Protein AF-A0A6L5Q7A4-F1 (afdb_monomer_lite)

pLDDT: mean 78.46, std 13.54, range [39.31, 94.19]

Sequence (133 aa):
MKLTKEERKEITYQIGDIIDQKCRRCYYNRSSNESFSVNECKSCPTGDELRQLGRYFDTQPKKNGGPRKRIPVGLTPEIVRGLNQQGIPDKEISIMYDRSFTYVGKLKKKWESEGKWKGPTNMREIKRGGANA

Structure (mmCIF, N/CA/C/O backbone):
data_AF-A0A6L5Q7A4-F1
#
_entry.id   AF-A0A6L5Q7A4-F1
#
loop_
_atom_site.group_PDB
_atom_site.id
_atom_site.type_symbol
_atom_site.label_atom_id
_atom_site.label_alt_id
_atom_site.label_comp_id
_atom_site.label_asym_id
_atom_site.label_entity_id
_atom_site.label_seq_id
_atom_site.pdbx_PDB_ins_code
_atom_site.Cartn_x
_atom_site.Cartn_y
_atom_site.Cartn_z
_atom_site.occupancy
_atom_site.B_iso_or_equiv
_atom_site.auth_seq_id
_atom_site.auth_comp_id
_atom_site.auth_asym_id
_atom_site.auth_atom_id
_atom_site.pdbx_PDB_model_num
ATOM 1 N N . MET A 1 1 ? -3.925 -12.712 17.738 1.00 62.44 1 MET A N 1
ATOM 2 C CA . MET A 1 1 ? -5.230 -13.256 18.171 1.00 62.44 1 MET A CA 1
ATOM 3 C C . MET A 1 1 ? -6.277 -12.846 17.143 1.00 62.44 1 MET A C 1
ATOM 5 O O . MET A 1 1 ? -6.215 -11.713 16.681 1.00 62.44 1 MET A O 1
ATOM 9 N N . LYS A 1 2 ? -7.154 -13.753 16.696 1.00 73.25 2 LYS A N 1
ATOM 10 C CA . LYS A 1 2 ? -8.269 -13.390 15.803 1.00 73.25 2 LYS A CA 1
ATOM 11 C C . LYS A 1 2 ? -9.475 -13.069 16.679 1.00 73.25 2 LYS A C 1
ATOM 13 O O . LYS A 1 2 ? -9.907 -13.951 17.406 1.00 73.25 2 LYS A O 1
ATOM 18 N N . LEU A 1 3 ? -9.984 -11.845 16.590 1.00 79.69 3 LEU A N 1
ATOM 19 C CA . LEU A 1 3 ? -11.227 -11.461 17.262 1.00 79.69 3 LEU A CA 1
ATOM 20 C C . LEU A 1 3 ? -12.409 -12.210 16.651 1.00 79.69 3 LEU A C 1
ATOM 22 O O . LEU A 1 3 ? -12.494 -12.339 15.421 1.00 79.69 3 LEU A O 1
ATOM 26 N N . THR A 1 4 ? -13.318 -12.640 17.512 1.00 87.25 4 THR A N 1
ATOM 27 C CA . THR A 1 4 ? -14.657 -13.123 17.170 1.00 87.25 4 THR A CA 1
ATOM 28 C C . THR A 1 4 ? -15.507 -11.999 16.563 1.00 87.25 4 THR A C 1
ATOM 30 O O . THR A 1 4 ? -15.112 -10.827 16.530 1.00 87.25 4 THR A O 1
ATOM 33 N N . LYS A 1 5 ? -16.674 -12.339 16.003 1.00 86.19 5 LYS A N 1
ATOM 34 C CA . LYS A 1 5 ? -17.569 -11.328 15.410 1.00 86.19 5 LYS A CA 1
ATOM 35 C C . LYS A 1 5 ? -18.159 -10.422 16.489 1.00 86.19 5 LYS A C 1
ATOM 37 O O . LYS A 1 5 ? -18.341 -9.231 16.256 1.00 86.19 5 LYS A O 1
ATOM 42 N N . GLU A 1 6 ? -18.422 -11.001 17.647 1.00 89.69 6 GLU A N 1
ATOM 43 C CA . GLU A 1 6 ? -18.994 -10.386 18.832 1.00 89.69 6 GLU A CA 1
ATOM 44 C C . GLU A 1 6 ? -18.008 -9.375 19.425 1.00 89.69 6 GLU A C 1
ATOM 46 O O . GLU A 1 6 ? -18.351 -8.202 19.543 1.00 89.69 6 GLU A O 1
ATOM 51 N N . GLU A 1 7 ? -16.748 -9.772 19.640 1.00 87.81 7 GLU A N 1
ATOM 52 C CA . GLU A 1 7 ? -15.692 -8.861 20.112 1.00 87.81 7 GLU A CA 1
ATOM 53 C C . GLU A 1 7 ? -15.441 -7.715 19.119 1.00 87.81 7 GLU A C 1
ATOM 55 O O . GLU A 1 7 ? -15.272 -6.563 19.509 1.00 87.81 7 GLU A O 1
ATOM 60 N N . ARG A 1 8 ? -15.463 -7.987 17.804 1.00 87.50 8 ARG A N 1
ATOM 61 C CA . ARG A 1 8 ? -15.348 -6.923 16.787 1.00 87.50 8 ARG A CA 1
ATOM 62 C C . ARG A 1 8 ? -16.492 -5.920 16.871 1.00 87.50 8 ARG A C 1
ATOM 64 O O . ARG A 1 8 ? -16.263 -4.725 16.676 1.00 87.50 8 ARG A O 1
ATOM 71 N N . LYS A 1 9 ? -17.714 -6.405 17.098 1.00 91.19 9 LYS A N 1
ATOM 72 C CA . LYS A 1 9 ? -18.911 -5.573 17.242 1.00 91.19 9 LYS A CA 1
ATOM 73 C C . LYS A 1 9 ? -18.799 -4.706 18.496 1.00 91.19 9 LYS A C 1
ATOM 75 O O . LYS A 1 9 ? -19.025 -3.506 18.408 1.00 91.19 9 LYS A O 1
ATOM 80 N N . GLU A 1 10 ? -18.376 -5.286 19.613 1.00 93.00 10 GLU A N 1
ATOM 81 C CA . GLU A 1 10 ? -18.175 -4.571 20.875 1.00 93.00 10 GLU A CA 1
ATOM 82 C C . GLU A 1 10 ? -17.113 -3.472 20.759 1.00 93.00 10 GLU A C 1
ATOM 84 O O . GLU A 1 10 ? -17.401 -2.316 21.057 1.00 93.00 10 GLU A O 1
ATOM 89 N N . ILE A 1 11 ? -15.932 -3.784 20.214 1.00 90.75 11 ILE A N 1
ATOM 90 C CA . ILE A 1 11 ? -14.868 -2.789 19.998 1.00 90.75 11 ILE A CA 1
ATOM 91 C C . ILE A 1 11 ? -15.351 -1.664 19.069 1.00 90.75 11 ILE A C 1
ATOM 93 O O . ILE A 1 11 ? -15.017 -0.500 19.272 1.00 90.75 11 ILE A O 1
ATOM 97 N N . THR A 1 12 ? -16.162 -1.985 18.056 1.00 90.81 12 THR A N 1
ATOM 98 C CA . THR A 1 12 ? -16.722 -0.976 17.143 1.00 90.81 12 THR A CA 1
ATOM 99 C C . THR A 1 12 ? -17.656 -0.011 17.877 1.00 90.81 12 THR A C 1
ATOM 101 O O . THR A 1 12 ? -17.559 1.197 17.663 1.00 90.81 12 THR A O 1
ATOM 104 N N . TYR A 1 13 ? -18.528 -0.513 18.757 1.00 94.19 13 TYR A N 1
ATOM 105 C CA . TYR A 1 13 ? -19.377 0.350 19.584 1.00 94.19 13 TYR A CA 1
ATOM 106 C C . TYR A 1 13 ? -18.562 1.173 20.578 1.00 94.19 13 TYR A C 1
ATOM 108 O O . TYR A 1 13 ? -18.783 2.375 20.665 1.00 94.19 13 TYR A O 1
ATOM 116 N N . GLN A 1 14 ? -17.564 0.576 21.236 1.00 92.06 14 GLN A N 1
ATOM 117 C CA . GLN A 1 14 ? -16.666 1.298 22.145 1.00 92.06 14 GLN A CA 1
ATOM 118 C C . GLN A 1 14 ? -15.953 2.460 21.439 1.00 92.06 14 GLN A C 1
ATOM 120 O O . GLN A 1 14 ? -15.891 3.567 21.971 1.00 92.06 14 GLN A O 1
ATOM 125 N N . ILE A 1 15 ? -15.460 2.243 20.215 1.00 90.88 15 ILE A N 1
ATOM 126 C CA . ILE A 1 15 ? -14.880 3.311 19.388 1.00 90.88 15 ILE A CA 1
ATOM 127 C C . ILE A 1 15 ? -15.918 4.406 19.104 1.00 90.88 15 ILE A C 1
ATOM 129 O O . ILE A 1 15 ? -15.601 5.589 19.235 1.00 90.88 15 ILE A O 1
ATOM 133 N N . GLY A 1 16 ? -17.145 4.028 18.731 1.00 88.25 16 GLY A N 1
ATOM 134 C CA . GLY A 1 16 ? -18.241 4.964 18.471 1.00 88.25 16 GLY A CA 1
ATOM 135 C C . GLY A 1 16 ? -18.577 5.835 19.683 1.00 88.25 16 GLY A C 1
ATOM 136 O O . GLY A 1 16 ? -18.613 7.059 19.561 1.00 88.25 16 GLY A O 1
ATOM 137 N N . ASP A 1 17 ? -18.722 5.223 20.858 1.00 90.69 17 ASP A N 1
ATOM 138 C CA . ASP A 1 17 ? -19.021 5.918 22.112 1.00 90.69 17 ASP A CA 1
ATOM 139 C C . ASP A 1 17 ? -17.898 6.881 22.507 1.00 90.69 17 ASP A C 1
ATOM 141 O O . ASP A 1 17 ? -18.159 8.032 22.863 1.00 90.69 17 ASP A O 1
ATOM 145 N N . ILE A 1 18 ? -16.634 6.457 22.386 1.00 88.75 18 ILE A N 1
ATOM 146 C CA . ILE A 1 18 ? -15.475 7.326 22.632 1.00 88.75 18 ILE A CA 1
ATOM 147 C C . ILE A 1 18 ? -15.505 8.534 21.691 1.00 88.75 18 ILE A C 1
ATOM 149 O O . ILE A 1 18 ? -15.287 9.667 22.131 1.00 88.75 18 ILE A O 1
ATOM 153 N N . ILE A 1 19 ? -15.796 8.320 20.406 1.00 86.06 19 ILE A N 1
ATOM 154 C CA . ILE A 1 19 ? -15.859 9.403 19.425 1.00 86.06 19 ILE A CA 1
ATOM 155 C C . ILE A 1 19 ? -16.987 10.379 19.767 1.00 86.06 19 ILE A C 1
ATOM 157 O O . ILE A 1 19 ? -16.738 11.585 19.825 1.00 86.06 19 ILE A O 1
ATOM 161 N N . ASP A 1 20 ? -18.198 9.895 20.034 1.00 84.88 20 ASP A N 1
ATOM 162 C CA . ASP A 1 20 ? -19.352 10.759 20.300 1.00 84.88 20 ASP A CA 1
ATOM 163 C C . ASP A 1 20 ? -19.239 11.496 21.642 1.00 84.88 20 ASP A C 1
ATOM 165 O O . ASP A 1 20 ? -19.542 12.691 21.723 1.00 84.88 20 ASP A O 1
ATOM 169 N N . GLN A 1 21 ? -18.761 10.824 22.691 1.00 83.62 21 GLN A N 1
ATOM 170 C CA . GLN A 1 21 ? -18.675 11.402 24.033 1.00 83.62 21 GLN A CA 1
ATOM 171 C C . GLN A 1 21 ? -17.439 12.287 24.211 1.00 83.62 21 GLN A C 1
ATOM 173 O O . GLN A 1 21 ? -17.538 13.372 24.788 1.00 83.62 21 GLN A O 1
ATOM 178 N N . LYS A 1 22 ? -16.271 11.841 23.726 1.00 84.44 22 LYS A N 1
ATOM 179 C CA . LYS A 1 22 ? -14.984 12.503 23.992 1.00 84.44 22 LYS A CA 1
ATOM 180 C C . LYS A 1 22 ? -14.476 13.327 22.806 1.00 84.44 22 LYS A C 1
ATOM 182 O O . LYS A 1 22 ? -13.872 14.374 23.028 1.00 84.44 22 LYS A O 1
ATOM 187 N N . CYS A 1 23 ? -14.690 12.903 21.556 1.00 81.62 23 CYS A N 1
ATOM 188 C CA . CYS A 1 23 ? -14.075 13.557 20.389 1.00 81.62 23 CYS A CA 1
ATOM 189 C C . CYS A 1 23 ? -14.978 14.576 19.683 1.00 81.62 23 CYS A C 1
ATOM 191 O O . CYS A 1 23 ? -14.486 15.624 19.272 1.00 81.62 23 CYS A O 1
ATOM 193 N N . ARG A 1 24 ? -16.286 14.325 19.576 1.00 73.81 24 ARG A N 1
ATOM 194 C CA . ARG A 1 24 ? -17.243 15.193 18.864 1.00 73.81 24 ARG A CA 1
ATOM 195 C C . ARG A 1 24 ? -17.369 16.588 19.478 1.00 73.81 24 ARG A C 1
ATOM 197 O O . ARG A 1 24 ? -17.683 17.551 18.786 1.00 73.81 24 ARG A O 1
ATOM 204 N N . ARG A 1 25 ? -17.101 16.702 20.780 1.00 70.06 25 ARG A N 1
ATOM 205 C CA . ARG A 1 25 ? -17.064 17.970 21.530 1.00 70.06 25 ARG A CA 1
ATOM 206 C C . ARG A 1 25 ? -15.641 18.454 21.827 1.00 70.06 25 ARG A C 1
ATOM 208 O O . ARG A 1 25 ? -15.473 19.449 22.525 1.00 70.06 25 ARG A O 1
ATOM 215 N N . CYS A 1 26 ? -14.616 17.767 21.321 1.00 76.00 26 CYS A N 1
ATOM 216 C CA . CYS A 1 26 ? -13.224 18.104 21.594 1.00 76.00 26 CYS A CA 1
ATOM 217 C C . CYS A 1 26 ? -12.811 19.376 20.845 1.00 76.00 26 CYS A C 1
ATOM 219 O O . CYS A 1 26 ? -12.860 19.428 19.616 1.00 76.00 26 CYS A O 1
ATOM 221 N N . TYR A 1 27 ? -12.331 20.376 21.589 1.00 65.38 27 TYR A N 1
ATOM 222 C CA . TYR A 1 27 ? -11.829 21.641 21.043 1.00 65.38 27 TYR A CA 1
ATOM 223 C C . TYR A 1 27 ? -10.713 21.445 20.001 1.00 65.38 27 TYR A C 1
ATOM 225 O O . TYR A 1 27 ? -10.687 22.131 18.987 1.00 65.38 27 TYR A O 1
ATOM 233 N N . TYR A 1 28 ? -9.836 20.455 20.197 1.00 64.62 28 TYR A N 1
ATOM 234 C CA . TYR A 1 28 ? -8.710 20.171 19.295 1.00 64.62 28 TYR A CA 1
ATOM 235 C C . TYR A 1 28 ? -9.104 19.540 17.957 1.00 64.62 28 TYR A C 1
ATOM 237 O O . TYR A 1 28 ? -8.270 19.442 17.060 1.00 64.62 28 TYR A O 1
ATOM 245 N N . ASN A 1 29 ? -10.341 19.066 17.832 1.00 65.38 29 ASN A N 1
ATOM 246 C CA . ASN A 1 29 ? -10.794 18.285 16.684 1.00 65.38 29 ASN A CA 1
ATOM 247 C C . ASN A 1 29 ? -11.907 18.973 15.891 1.00 65.38 29 ASN A C 1
ATOM 249 O O . ASN A 1 29 ? -12.376 18.469 14.874 1.00 65.38 29 ASN A O 1
ATOM 253 N N . ARG A 1 30 ? -12.352 20.131 16.376 1.00 63.81 30 ARG A N 1
ATOM 254 C CA . ARG A 1 30 ? -13.459 20.877 15.806 1.00 63.81 30 ARG A CA 1
ATOM 255 C C . ARG A 1 30 ? -12.903 21.969 14.901 1.00 63.81 30 ARG A C 1
ATOM 257 O O . ARG A 1 30 ? -12.361 22.954 15.383 1.00 63.81 30 ARG A O 1
ATOM 264 N N . SER A 1 31 ? -13.043 21.801 13.588 1.00 62.78 31 SER A N 1
ATOM 265 C CA . SER A 1 31 ? -12.697 22.857 12.626 1.00 62.78 31 SER A CA 1
ATOM 266 C C . SER A 1 31 ? -13.762 23.960 12.561 1.00 62.78 31 SER A C 1
ATOM 268 O O . SER A 1 31 ? -13.443 25.102 12.252 1.00 62.78 31 SER A O 1
ATOM 270 N N . SER A 1 32 ? -15.025 23.636 12.859 1.00 61.31 32 SER A N 1
ATOM 271 C CA . SER A 1 32 ? -16.138 24.587 12.988 1.00 61.31 32 SER A CA 1
ATOM 272 C C . SER A 1 32 ? -17.289 23.975 13.795 1.00 61.31 32 SER A C 1
ATOM 274 O O . SER A 1 32 ? -17.323 22.761 14.017 1.00 61.31 32 SER A O 1
ATOM 276 N N . ASN A 1 33 ? -18.259 24.792 14.231 1.00 61.75 33 ASN A N 1
ATOM 277 C CA . ASN A 1 33 ? -19.388 24.291 15.021 1.00 61.75 33 ASN A CA 1
ATOM 278 C C . ASN A 1 33 ? -20.284 23.285 14.282 1.00 61.75 33 ASN A C 1
ATOM 280 O O . ASN A 1 33 ? -20.905 22.443 14.931 1.00 61.75 33 ASN A O 1
ATOM 284 N N . GLU A 1 34 ? -20.294 23.377 12.958 1.00 66.19 34 GLU A N 1
ATOM 285 C CA . GLU A 1 34 ? -21.149 22.641 12.025 1.00 66.19 34 GLU A CA 1
ATOM 286 C C . GLU A 1 34 ? -20.420 21.454 11.376 1.00 66.19 34 GLU A C 1
ATOM 288 O O . GLU A 1 34 ? -21.044 20.608 10.740 1.00 66.19 34 GLU A O 1
ATOM 293 N N . SER A 1 35 ? -19.093 21.375 11.534 1.00 58.94 35 SER A N 1
ATOM 294 C CA . SER A 1 35 ? -18.299 20.276 10.997 1.00 58.94 35 SER A CA 1
ATOM 295 C C . SER A 1 35 ? -18.401 19.048 11.898 1.00 58.94 35 SER A C 1
ATOM 297 O O . SER A 1 35 ? -17.963 19.054 13.048 1.00 58.94 35 SER A O 1
ATOM 299 N N . PHE A 1 36 ? -18.958 17.971 11.345 1.00 58.78 36 PHE A N 1
ATOM 300 C CA . PHE A 1 36 ? -19.035 16.656 11.986 1.00 58.78 36 PHE A CA 1
ATOM 301 C C . PHE A 1 36 ? -17.810 15.775 11.688 1.00 58.78 36 PHE A C 1
ATOM 303 O O . PHE A 1 36 ? -17.776 14.618 12.105 1.00 58.78 36 PHE A O 1
ATOM 310 N N . SER A 1 37 ? -16.809 16.281 10.954 1.00 62.38 37 SER A N 1
ATOM 311 C CA . SER A 1 37 ? -15.609 15.507 10.633 1.00 62.38 37 SER A CA 1
ATOM 312 C C . SER A 1 37 ? -14.691 15.422 11.852 1.00 62.38 37 SER A C 1
ATOM 314 O O . SER A 1 37 ? -14.034 16.399 12.209 1.00 62.38 37 SER A O 1
ATOM 316 N N . VAL A 1 38 ? -14.633 14.249 12.476 1.00 69.12 38 VAL A N 1
ATOM 317 C CA . VAL A 1 38 ? -13.743 13.965 13.605 1.00 69.12 38 VAL A CA 1
ATOM 318 C C . VAL A 1 38 ? -12.485 13.282 13.068 1.00 69.12 38 VAL A C 1
ATOM 320 O O . VAL A 1 38 ? -12.559 12.167 12.556 1.00 69.12 38 VAL A O 1
ATOM 323 N N . ASN A 1 39 ? -11.329 13.937 13.181 1.00 71.06 39 ASN A N 1
ATOM 324 C CA . ASN A 1 39 ? -10.035 13.355 12.820 1.00 71.06 39 ASN A CA 1
ATOM 325 C C . ASN A 1 39 ? -9.335 12.788 14.058 1.00 71.06 39 ASN A C 1
ATOM 327 O O . ASN A 1 39 ? -9.457 13.306 15.157 1.00 71.06 39 ASN A O 1
ATOM 331 N N . GLU A 1 40 ? -8.547 11.731 13.930 1.00 72.19 40 GLU A N 1
ATOM 332 C CA . GLU A 1 40 ? -7.814 11.222 15.090 1.00 72.19 40 GLU A CA 1
ATOM 333 C C . GLU A 1 40 ? -6.683 12.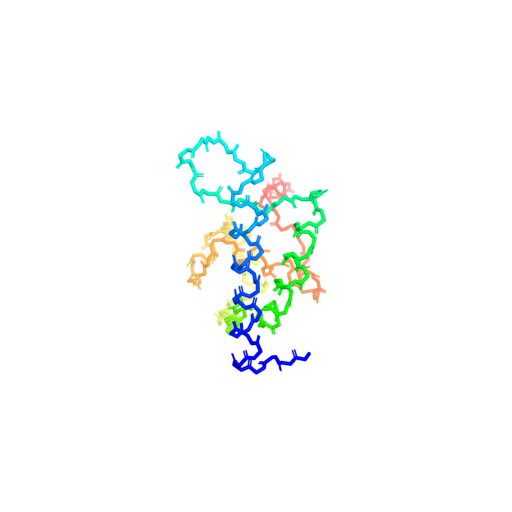189 15.504 1.00 72.19 40 GLU A C 1
ATOM 335 O O . GLU A 1 40 ? -5.792 12.513 14.713 1.00 72.19 40 GLU A O 1
ATOM 340 N N . CYS A 1 41 ? -6.693 12.663 16.755 1.00 77.94 41 CYS A N 1
ATOM 341 C CA . CYS A 1 41 ? -5.635 13.529 17.274 1.00 77.94 41 CYS A CA 1
ATOM 342 C C . CYS A 1 41 ? -4.355 12.724 17.555 1.00 77.94 41 CYS A C 1
ATOM 344 O O . CYS A 1 41 ? -4.373 11.718 18.265 1.00 77.94 41 CYS A O 1
ATOM 346 N N . LYS A 1 42 ? -3.206 13.204 17.068 1.00 75.62 42 LYS A N 1
ATOM 347 C CA . LYS A 1 42 ? -1.920 12.503 17.239 1.00 75.62 42 LYS A CA 1
ATOM 348 C C . LYS A 1 42 ? -1.375 12.544 18.668 1.00 75.62 42 LYS A C 1
ATOM 350 O O . LYS A 1 42 ? -0.778 11.566 19.092 1.00 75.62 42 LYS A O 1
ATOM 355 N N . SER A 1 4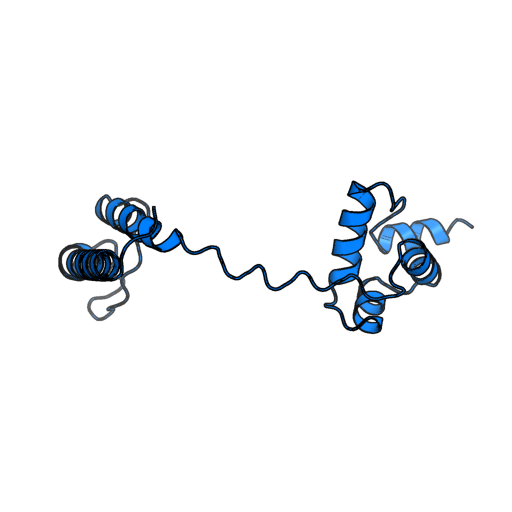3 ? -1.618 13.620 19.410 1.00 79.06 43 SER A N 1
ATOM 356 C CA . SER A 1 43 ? -0.964 13.867 20.707 1.00 79.06 43 SER A CA 1
ATOM 357 C C . SER A 1 43 ? -1.911 13.827 21.909 1.00 79.06 43 SER A C 1
ATOM 359 O O . SER A 1 43 ? -1.546 14.300 22.980 1.00 79.06 43 SER A O 1
ATOM 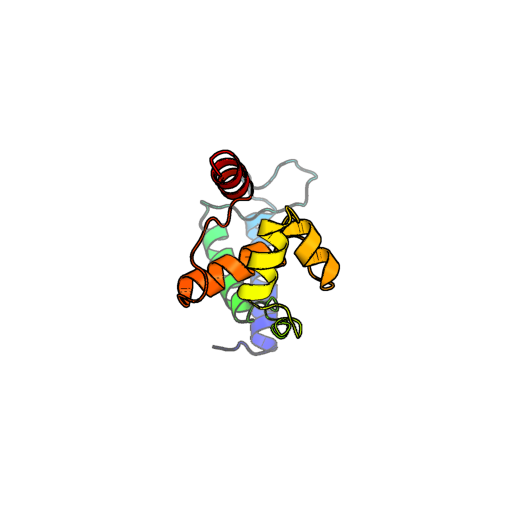361 N N . CYS A 1 44 ? -3.147 13.347 21.736 1.00 82.88 44 CYS A N 1
ATOM 362 C CA . CYS A 1 44 ? -4.143 13.333 22.808 1.00 82.88 44 CYS A CA 1
ATOM 363 C C . CYS A 1 44 ? -4.347 11.903 23.349 1.00 82.88 44 CYS A C 1
ATOM 365 O O . CYS A 1 44 ? -4.412 10.976 22.536 1.00 82.88 44 CYS A O 1
ATOM 367 N N . PRO A 1 45 ? -4.520 11.717 24.677 1.00 84.50 45 PRO A N 1
ATOM 368 C CA . PRO A 1 45 ? -4.713 10.395 25.283 1.00 84.50 45 PRO A CA 1
ATOM 369 C C . PRO A 1 45 ? -5.898 9.609 24.703 1.00 84.50 45 PRO A C 1
ATOM 371 O O . PRO A 1 45 ? -5.804 8.404 24.494 1.00 84.50 45 PRO A O 1
ATOM 374 N N . THR A 1 46 ? -7.000 10.287 24.365 1.00 87.19 46 THR A N 1
ATOM 375 C CA . THR A 1 46 ? -8.151 9.663 23.689 1.00 87.19 46 THR A CA 1
ATOM 376 C C . THR A 1 46 ? -7.789 9.165 22.286 1.00 87.19 46 THR A C 1
ATOM 378 O O . THR A 1 46 ? -8.272 8.129 21.845 1.00 87.19 46 THR A O 1
ATOM 381 N N . GLY A 1 47 ? -6.920 9.887 21.574 1.00 86.12 47 GLY A N 1
ATOM 382 C CA . GLY A 1 47 ? -6.391 9.450 20.283 1.00 86.12 47 GLY A CA 1
ATOM 383 C C . GLY A 1 47 ? -5.513 8.205 20.417 1.00 86.12 47 GLY A C 1
ATOM 384 O O . GLY A 1 47 ? -5.615 7.303 19.592 1.00 86.12 47 GLY A O 1
ATOM 385 N N . ASP A 1 48 ? -4.699 8.114 21.474 1.00 86.75 48 ASP A N 1
ATOM 386 C CA . ASP A 1 48 ? -3.924 6.904 21.779 1.00 86.75 48 ASP A CA 1
ATOM 387 C C . ASP A 1 48 ? -4.823 5.691 22.043 1.00 86.75 48 ASP A C 1
ATOM 389 O O . ASP A 1 48 ? -4.573 4.616 21.496 1.00 86.75 48 ASP A O 1
ATOM 393 N N . GLU A 1 49 ? -5.892 5.874 22.820 1.00 88.94 49 GLU A N 1
ATOM 394 C CA . GLU A 1 49 ? -6.900 4.845 23.100 1.00 88.94 49 GLU A CA 1
ATOM 395 C C . GLU A 1 49 ? -7.560 4.344 21.800 1.00 88.94 49 GLU A C 1
ATOM 397 O O . GLU A 1 49 ? -7.584 3.141 21.529 1.00 88.94 49 GLU A O 1
ATOM 402 N N . LEU A 1 50 ? -7.986 5.263 20.925 1.00 89.19 50 LEU A N 1
ATOM 403 C CA . LEU A 1 50 ? -8.561 4.929 19.617 1.00 89.19 50 LEU A CA 1
ATOM 404 C C . LEU A 1 50 ? -7.580 4.163 18.716 1.00 89.19 50 LEU A C 1
ATOM 406 O O . LEU A 1 50 ? -7.978 3.197 18.063 1.00 89.19 50 LEU A O 1
ATOM 410 N N . ARG A 1 51 ? -6.289 4.526 18.709 1.00 87.62 51 ARG A N 1
ATOM 411 C CA . ARG A 1 51 ? -5.256 3.783 17.960 1.00 87.62 51 ARG A CA 1
ATOM 412 C C . ARG A 1 51 ? -5.080 2.367 18.475 1.00 87.62 51 ARG A C 1
ATOM 414 O O . ARG A 1 51 ? -4.923 1.445 17.675 1.00 87.62 51 ARG A O 1
ATOM 421 N N . GLN A 1 52 ? -5.064 2.185 19.794 1.00 87.75 52 GLN A N 1
ATOM 422 C CA . GLN A 1 52 ? -4.944 0.857 20.394 1.00 87.75 52 GLN A CA 1
ATOM 423 C C . GLN A 1 52 ? -6.147 -0.015 20.026 1.00 87.75 52 GLN A C 1
ATOM 425 O O . GLN A 1 52 ? -5.953 -1.150 19.589 1.00 87.75 52 GLN A O 1
ATOM 430 N N . LEU A 1 53 ? -7.362 0.540 20.096 1.00 88.44 53 LEU A N 1
ATOM 431 C CA . LEU A 1 53 ? -8.582 -0.147 19.671 1.00 88.44 53 LEU A CA 1
ATOM 432 C C . LEU A 1 53 ? -8.577 -0.459 18.163 1.00 88.44 53 LEU A C 1
ATOM 434 O O . LEU A 1 53 ? -8.961 -1.550 17.751 1.00 88.44 53 LEU A O 1
ATOM 438 N N . GLY A 1 54 ? -8.061 0.449 17.333 1.00 84.88 54 GLY A N 1
ATOM 439 C CA . GLY A 1 54 ? -7.912 0.255 15.888 1.00 84.88 54 GLY A CA 1
ATOM 440 C C . GLY A 1 54 ? -6.998 -0.919 15.511 1.00 84.88 54 GLY A C 1
ATOM 441 O O . GLY A 1 54 ? -7.312 -1.685 14.597 1.00 84.88 54 GLY A O 1
ATOM 442 N N . ARG A 1 55 ? -5.905 -1.133 16.258 1.00 85.44 55 ARG A N 1
ATOM 443 C CA . ARG A 1 55 ? -4.928 -2.213 15.995 1.00 85.44 55 ARG A CA 1
ATOM 444 C C . ARG A 1 55 ? -5.524 -3.616 16.086 1.00 85.44 55 ARG A C 1
ATOM 446 O O . ARG A 1 55 ? -5.028 -4.539 15.441 1.00 85.44 55 ARG A O 1
ATOM 453 N N . TYR A 1 56 ? -6.604 -3.790 16.840 1.00 82.94 56 TYR A N 1
ATOM 454 C CA . TYR A 1 56 ? -7.352 -5.045 16.883 1.00 82.94 56 TYR A CA 1
ATOM 455 C C . TYR A 1 56 ? -7.929 -5.419 15.498 1.00 82.94 56 TYR A C 1
ATOM 457 O O . TYR A 1 56 ? -7.974 -6.602 15.130 1.00 82.94 56 TYR A O 1
ATOM 465 N N . PHE A 1 57 ? -8.257 -4.427 14.663 1.00 80.12 57 PHE A N 1
ATOM 466 C CA . PHE A 1 57 ? -8.737 -4.626 13.290 1.00 80.12 57 PHE A CA 1
ATOM 467 C C . PHE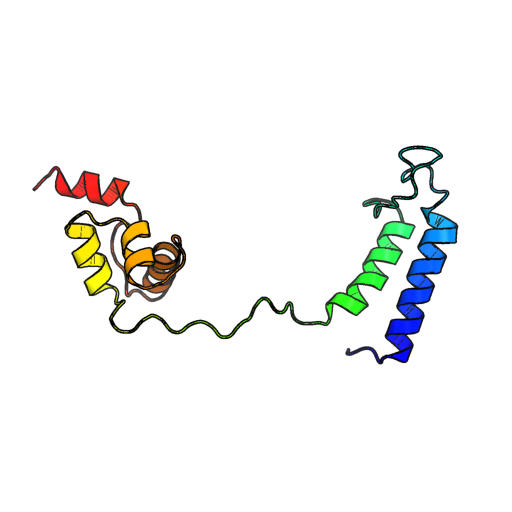 A 1 57 ? -7.618 -4.794 12.249 1.00 80.12 57 PHE A C 1
ATOM 469 O O . PHE A 1 57 ? -7.853 -5.429 11.215 1.00 80.12 57 PHE A O 1
ATOM 476 N N . ASP A 1 58 ? -6.394 -4.338 12.540 1.00 73.12 58 ASP A N 1
ATOM 477 C CA . ASP A 1 58 ? -5.208 -4.488 11.671 1.00 73.12 58 ASP A CA 1
ATOM 478 C C . ASP A 1 58 ? -4.736 -5.947 11.515 1.00 73.12 58 ASP A C 1
ATOM 480 O O . ASP A 1 58 ? -3.844 -6.254 10.723 1.00 73.12 58 ASP A O 1
ATOM 484 N N . THR A 1 59 ? -5.362 -6.881 12.235 1.00 64.44 59 THR A N 1
ATOM 485 C CA . THR A 1 59 ? -5.085 -8.323 12.163 1.00 64.44 59 THR A CA 1
ATOM 486 C C . THR A 1 59 ? -5.445 -8.961 10.819 1.00 64.44 59 THR A C 1
ATOM 488 O O . THR A 1 59 ? -5.094 -10.121 10.578 1.00 64.44 59 THR A O 1
ATOM 491 N N . GLN A 1 60 ? -6.129 -8.243 9.922 1.00 60.53 60 GLN A N 1
ATOM 492 C CA . GLN A 1 60 ? -6.323 -8.723 8.559 1.00 60.53 60 GLN A CA 1
ATOM 493 C C . GLN A 1 60 ? -5.059 -8.472 7.727 1.00 60.53 60 GLN A C 1
ATOM 495 O O . GLN A 1 60 ? -4.662 -7.317 7.560 1.00 60.53 60 GLN A O 1
ATOM 500 N N . PRO A 1 61 ? -4.431 -9.515 7.148 1.00 57.81 61 PRO A N 1
ATOM 501 C CA . PRO A 1 61 ? -3.336 -9.305 6.215 1.00 57.81 61 PRO A CA 1
ATOM 502 C C . PRO A 1 61 ? -3.832 -8.399 5.089 1.00 57.81 61 PRO A C 1
ATOM 504 O O . PRO A 1 61 ? -4.839 -8.697 4.440 1.00 57.81 61 PRO A O 1
ATOM 507 N N . LYS A 1 62 ? -3.143 -7.271 4.874 1.00 57.28 62 LYS A N 1
ATOM 508 C CA . LYS A 1 62 ? -3.449 -6.349 3.776 1.00 57.28 62 LYS A CA 1
ATOM 509 C C . LYS A 1 62 ? -3.534 -7.181 2.497 1.00 57.28 62 LYS A C 1
ATOM 511 O O . LYS A 1 62 ? -2.541 -7.792 2.100 1.00 57.28 62 LYS A O 1
ATOM 516 N N . LYS A 1 63 ? -4.698 -7.197 1.837 1.00 53.03 63 LYS A N 1
ATOM 517 C CA . LYS A 1 63 ? -4.961 -7.924 0.575 1.00 53.03 63 LYS A CA 1
ATOM 518 C C . LYS A 1 63 ? -4.153 -7.382 -0.621 1.00 53.03 63 LYS A C 1
ATOM 520 O O . LYS A 1 63 ? -4.545 -7.539 -1.769 1.00 53.03 63 LYS A O 1
ATOM 525 N N . ASN A 1 64 ? -2.999 -6.766 -0.377 1.00 52.91 64 ASN A N 1
ATOM 526 C CA . ASN A 1 64 ? -2.081 -6.285 -1.404 1.00 52.91 64 ASN A CA 1
ATOM 527 C C . ASN A 1 64 ? -1.310 -7.442 -2.067 1.00 52.91 64 ASN A C 1
ATOM 529 O O . ASN A 1 64 ? -0.607 -7.235 -3.052 1.00 52.91 64 ASN A O 1
ATOM 533 N N . GLY A 1 65 ? -1.437 -8.662 -1.538 1.00 46.53 65 GLY A N 1
ATOM 534 C CA . GLY A 1 65 ? -0.863 -9.883 -2.089 1.00 46.53 65 GLY A CA 1
ATOM 535 C C . GLY A 1 65 ? -1.819 -10.610 -3.027 1.00 46.53 65 GLY A C 1
ATOM 536 O O . GLY A 1 65 ? -2.123 -11.775 -2.791 1.00 46.53 65 GLY A O 1
ATOM 537 N N . GLY A 1 66 ? -2.290 -9.958 -4.094 1.00 55.31 66 GLY A N 1
ATOM 538 C CA . GLY A 1 66 ? -2.765 -10.729 -5.247 1.00 55.31 66 GLY A CA 1
ATOM 539 C C . GLY A 1 66 ? -1.667 -11.716 -5.683 1.00 55.31 66 GLY A C 1
ATOM 540 O O . GLY A 1 66 ? -0.483 -11.437 -5.447 1.00 55.31 66 GLY A O 1
ATOM 541 N N . PRO A 1 67 ? -2.006 -12.873 -6.282 1.00 56.28 67 PRO A N 1
ATOM 542 C CA . PRO A 1 67 ? -1.003 -13.838 -6.717 1.00 56.28 67 PRO A CA 1
ATOM 543 C C . PRO A 1 67 ? 0.062 -13.116 -7.543 1.00 56.28 67 PRO A C 1
ATOM 545 O O . PRO A 1 67 ? -0.262 -12.374 -8.475 1.00 56.28 67 PRO A O 1
ATOM 548 N N . ARG A 1 68 ? 1.339 -13.275 -7.160 1.00 58.31 68 ARG A N 1
ATOM 549 C CA . ARG A 1 68 ? 2.460 -12.665 -7.885 1.00 58.31 68 ARG A CA 1
ATOM 550 C C . ARG A 1 68 ? 2.332 -13.092 -9.343 1.00 58.31 68 ARG A C 1
ATOM 552 O O . ARG A 1 68 ? 2.520 -14.270 -9.645 1.00 58.31 68 ARG A O 1
ATOM 559 N N . LYS A 1 69 ? 1.984 -12.156 -10.235 1.00 64.81 69 LYS A N 1
ATOM 560 C CA . LYS A 1 69 ? 1.941 -12.435 -11.673 1.00 64.81 69 LYS A CA 1
ATOM 561 C C . LYS A 1 69 ? 3.303 -13.018 -12.047 1.00 64.81 69 LYS A C 1
ATOM 563 O O . LYS A 1 69 ? 4.326 -12.378 -11.783 1.00 64.81 69 LYS A O 1
ATOM 568 N N . ARG A 1 70 ? 3.317 -14.240 -12.595 1.00 73.81 70 ARG A N 1
ATOM 569 C CA . ARG A 1 70 ? 4.554 -14.878 -13.063 1.00 73.81 70 ARG A CA 1
ATOM 570 C C . ARG A 1 70 ? 5.264 -13.923 -14.027 1.00 73.81 70 ARG A C 1
ATOM 572 O O . ARG A 1 70 ? 4.609 -13.132 -14.715 1.00 73.81 70 ARG A O 1
ATOM 579 N N . ILE A 1 71 ? 6.594 -13.960 -14.037 1.00 76.75 71 ILE A N 1
ATOM 580 C CA . ILE A 1 71 ? 7.362 -13.235 -15.054 1.00 76.75 71 ILE A CA 1
ATOM 581 C C . ILE A 1 71 ? 6.851 -13.729 -16.418 1.00 76.75 71 ILE A C 1
ATOM 583 O O . ILE A 1 71 ? 6.717 -14.946 -16.574 1.00 76.75 71 ILE A O 1
ATOM 587 N N . PRO A 1 72 ? 6.468 -12.827 -17.342 1.00 81.94 72 PRO A N 1
ATOM 588 C CA . PRO A 1 72 ? 6.052 -13.219 -18.683 1.00 81.94 72 PRO A CA 1
ATOM 589 C C . PRO A 1 72 ? 7.064 -14.176 -19.316 1.00 81.94 72 PRO A C 1
ATOM 591 O O . PRO A 1 72 ? 8.274 -14.001 -19.153 1.00 81.94 72 PRO A O 1
ATOM 594 N N . VAL A 1 73 ? 6.568 -15.190 -20.023 1.00 79.44 73 VAL A N 1
ATOM 595 C CA . VAL A 1 73 ? 7.429 -16.104 -20.781 1.00 79.44 73 VAL A CA 1
ATOM 596 C C . VAL A 1 73 ? 8.234 -15.274 -21.784 1.00 79.44 73 VAL A C 1
A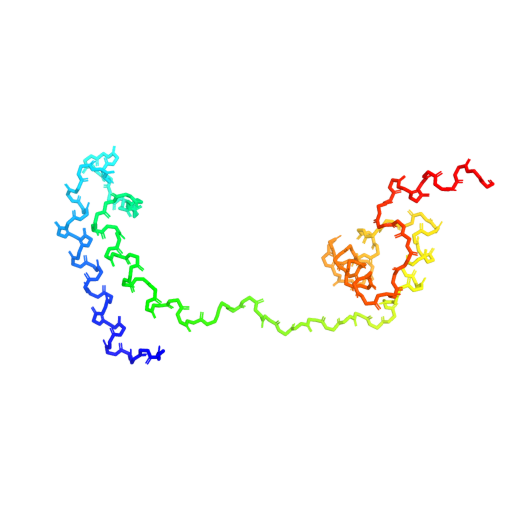TOM 598 O O . VAL A 1 73 ? 7.685 -14.396 -22.441 1.00 79.44 73 VAL A O 1
ATOM 601 N N . GLY A 1 74 ? 9.547 -15.500 -21.847 1.00 81.94 74 GLY A N 1
ATOM 602 C CA . GLY A 1 74 ? 10.434 -14.743 -22.731 1.00 81.94 74 GLY A CA 1
ATOM 603 C C . GLY A 1 74 ? 10.850 -13.359 -22.222 1.00 81.94 74 GLY A C 1
ATOM 604 O O . GLY A 1 74 ? 11.456 -12.616 -22.981 1.00 81.94 74 GLY A O 1
ATOM 605 N N . LEU A 1 75 ? 10.569 -12.978 -20.969 1.00 89.06 75 LEU A N 1
ATOM 606 C CA . LEU A 1 75 ? 11.150 -11.774 -20.358 1.00 89.06 75 LEU A CA 1
ATOM 607 C C . LEU A 1 75 ? 12.331 -12.151 -19.453 1.00 89.06 75 LEU A C 1
ATOM 609 O O . LEU A 1 75 ? 12.188 -12.253 -18.232 1.00 89.06 75 LEU A O 1
ATOM 613 N N . THR A 1 76 ? 13.495 -12.389 -20.060 1.00 91.19 76 THR A N 1
ATOM 614 C CA . THR A 1 76 ? 14.739 -12.753 -19.359 1.00 91.19 76 THR A CA 1
ATOM 615 C C . THR A 1 76 ? 15.721 -11.574 -19.293 1.00 91.19 76 THR A C 1
ATOM 617 O O . THR A 1 76 ? 15.577 -10.613 -20.059 1.00 91.19 76 THR A O 1
ATOM 620 N N . PRO A 1 77 ? 16.727 -11.608 -18.394 1.00 90.88 77 PRO A N 1
ATOM 621 C CA . PRO A 1 77 ? 17.770 -10.583 -18.334 1.00 90.88 77 PRO A CA 1
ATOM 622 C C . PRO A 1 77 ? 18.469 -10.338 -19.679 1.00 90.88 77 PRO A C 1
ATOM 624 O O . PRO A 1 77 ? 18.779 -9.197 -20.012 1.00 90.88 77 PRO A O 1
ATOM 627 N N . GLU A 1 78 ? 18.705 -11.387 -20.463 1.00 89.69 78 GLU A N 1
ATOM 628 C CA . GLU A 1 78 ? 19.414 -11.336 -21.746 1.00 89.69 78 GLU A CA 1
ATOM 629 C C . GLU A 1 78 ? 18.594 -10.582 -22.793 1.00 89.69 78 GLU A C 1
ATOM 631 O O . GLU A 1 78 ? 19.110 -9.685 -23.458 1.00 89.69 78 GLU A O 1
ATOM 636 N N . ILE A 1 79 ? 17.293 -10.876 -22.871 1.00 90.69 79 ILE A N 1
ATOM 637 C CA . ILE A 1 79 ? 16.370 -10.215 -23.800 1.00 90.69 79 ILE A CA 1
ATOM 638 C C . ILE A 1 79 ? 16.230 -8.736 -23.442 1.00 90.69 79 ILE A C 1
ATOM 640 O O . ILE A 1 79 ? 16.364 -7.870 -24.304 1.00 90.69 79 ILE A O 1
ATOM 644 N N . VAL A 1 80 ? 16.051 -8.423 -22.154 1.00 91.25 80 VAL A N 1
ATOM 645 C CA . VAL A 1 80 ? 15.986 -7.031 -21.689 1.00 91.25 80 VAL A CA 1
ATOM 646 C C . VAL A 1 80 ? 17.289 -6.288 -21.994 1.00 91.25 80 VAL A C 1
ATOM 648 O O . VAL A 1 80 ? 17.248 -5.111 -22.349 1.00 91.25 80 VAL A O 1
ATOM 651 N N . ARG A 1 81 ? 18.450 -6.943 -21.890 1.00 88.69 81 ARG A N 1
ATOM 652 C CA . ARG A 1 81 ? 19.746 -6.344 -22.232 1.00 88.69 81 ARG A CA 1
ATOM 653 C C . ARG A 1 81 ? 19.860 -6.047 -23.728 1.00 88.69 81 ARG A C 1
ATOM 655 O O . ARG A 1 81 ? 20.242 -4.931 -24.069 1.00 88.69 81 ARG A O 1
ATOM 662 N N . GLY A 1 82 ? 19.476 -6.990 -24.587 1.00 89.31 82 GLY A N 1
ATOM 663 C CA . GLY A 1 82 ? 19.470 -6.800 -26.040 1.00 89.31 82 GLY A CA 1
ATOM 664 C C . GLY A 1 82 ? 18.557 -5.651 -26.477 1.00 89.31 82 GLY A C 1
ATOM 665 O O . GLY A 1 82 ? 18.982 -4.775 -27.224 1.00 89.31 82 GLY A O 1
ATOM 666 N N . LEU A 1 83 ? 17.340 -5.578 -25.929 1.00 89.88 83 LEU A N 1
ATOM 667 C CA . LEU A 1 83 ? 16.396 -4.488 -26.218 1.00 89.88 83 LEU A CA 1
ATOM 668 C C . LEU A 1 83 ? 16.926 -3.124 -25.745 1.00 89.88 83 LEU A C 1
ATOM 670 O O . LEU A 1 83 ? 16.824 -2.130 -26.461 1.00 89.88 83 LEU A O 1
ATOM 674 N N . ASN A 1 84 ? 17.560 -3.074 -24.569 1.00 88.00 84 ASN A N 1
ATOM 675 C CA . ASN A 1 84 ? 18.189 -1.848 -24.073 1.00 88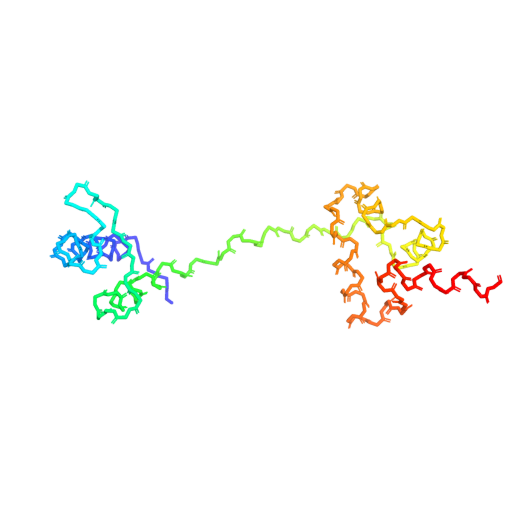.00 84 ASN A CA 1
ATOM 676 C C . ASN A 1 84 ? 19.375 -1.398 -24.948 1.00 88.00 84 ASN A C 1
ATOM 678 O O . ASN A 1 84 ? 19.541 -0.199 -25.163 1.00 88.00 84 ASN A O 1
ATOM 682 N N . GLN A 1 85 ? 20.177 -2.330 -25.479 1.00 84.94 85 GLN A N 1
ATOM 683 C CA . GLN A 1 85 ? 21.263 -2.024 -26.426 1.00 84.94 85 GLN A CA 1
ATOM 684 C C . GLN A 1 85 ? 20.738 -1.484 -27.762 1.00 84.94 85 GLN A C 1
ATOM 686 O O . GLN A 1 85 ? 21.367 -0.617 -28.356 1.00 84.94 85 GLN A O 1
ATOM 691 N N . GLN A 1 86 ? 19.554 -1.925 -28.190 1.00 85.69 86 GLN A N 1
ATOM 692 C CA . GLN A 1 86 ? 18.836 -1.366 -29.343 1.00 85.69 86 GLN A CA 1
ATOM 693 C C . GLN A 1 86 ? 18.197 0.007 -29.049 1.00 85.69 86 GLN A C 1
ATOM 695 O O . GLN A 1 86 ? 17.559 0.595 -29.917 1.00 85.69 86 GLN A O 1
ATOM 700 N N . GLY A 1 87 ? 18.347 0.533 -27.828 1.00 85.69 87 GLY A N 1
ATOM 701 C CA . GLY A 1 87 ? 17.814 1.833 -27.420 1.00 85.69 87 GLY A CA 1
ATOM 702 C C . GLY A 1 87 ? 16.358 1.810 -26.951 1.00 85.69 87 GLY A C 1
ATOM 703 O O . GLY A 1 87 ? 15.811 2.873 -26.647 1.00 85.69 87 GLY A O 1
ATOM 704 N N . ILE A 1 88 ? 15.735 0.632 -26.841 1.00 88.06 88 ILE A N 1
ATOM 705 C CA . ILE A 1 88 ? 14.349 0.489 -26.385 1.00 88.06 88 ILE A CA 1
ATOM 706 C C . ILE A 1 88 ? 14.308 0.667 -24.858 1.00 88.06 88 ILE A C 1
ATOM 708 O O . ILE A 1 88 ? 14.945 -0.099 -24.131 1.00 88.06 88 ILE A O 1
ATOM 712 N N . PRO A 1 89 ? 13.569 1.661 -24.333 1.00 89.62 89 PRO A N 1
ATOM 713 C CA . PRO A 1 89 ? 13.533 1.926 -22.902 1.00 89.62 89 PRO A CA 1
ATOM 714 C C . PRO A 1 89 ? 12.693 0.892 -22.146 1.00 89.62 89 PRO A C 1
ATOM 716 O O . PRO A 1 89 ? 11.677 0.413 -22.639 1.00 89.62 89 PRO A O 1
ATOM 719 N N . ASP A 1 90 ? 13.028 0.654 -20.876 1.00 89.88 90 ASP A N 1
ATOM 720 C CA . ASP A 1 90 ? 12.303 -0.270 -19.984 1.00 89.88 90 ASP A CA 1
ATOM 721 C C . ASP A 1 90 ? 10.787 -0.032 -19.901 1.00 89.88 90 ASP A C 1
ATOM 723 O O . ASP A 1 90 ? 10.023 -0.972 -19.668 1.00 89.88 90 ASP A O 1
ATOM 727 N N . LYS A 1 91 ? 10.345 1.220 -20.077 1.00 90.75 91 LYS A N 1
ATOM 728 C CA . LYS A 1 91 ? 8.922 1.569 -20.170 1.00 90.75 91 LYS A CA 1
ATOM 729 C C . LYS A 1 91 ? 8.264 0.861 -21.354 1.00 90.75 91 LYS A C 1
ATOM 731 O O . LYS A 1 91 ? 7.213 0.257 -21.171 1.00 90.75 91 LYS A O 1
ATOM 736 N N . GLU A 1 92 ? 8.900 0.921 -22.519 1.00 91.69 92 GLU A N 1
ATOM 737 C CA . GLU A 1 92 ? 8.412 0.321 -23.760 1.00 91.69 92 GLU A CA 1
ATOM 738 C C . GLU A 1 92 ? 8.464 -1.203 -23.678 1.00 91.69 92 GLU A C 1
ATOM 740 O O . GLU A 1 92 ? 7.464 -1.866 -23.926 1.00 91.69 92 GLU A O 1
ATOM 745 N N . ILE A 1 93 ? 9.570 -1.758 -23.164 1.00 92.50 93 ILE A N 1
ATOM 746 C CA . ILE A 1 93 ? 9.687 -3.200 -22.896 1.00 92.50 93 ILE A CA 1
ATOM 747 C C . ILE A 1 93 ? 8.573 -3.656 -21.942 1.00 92.50 93 ILE A C 1
ATOM 749 O O . ILE A 1 93 ? 7.975 -4.705 -22.130 1.00 92.50 93 ILE A O 1
ATOM 753 N N . SER A 1 94 ? 8.238 -2.875 -20.912 1.00 91.19 94 SER A N 1
ATOM 754 C CA . SER A 1 94 ? 7.148 -3.249 -20.002 1.00 91.19 94 SER A CA 1
ATOM 755 C C . SER A 1 94 ? 5.788 -3.293 -20.709 1.00 91.19 94 SER A C 1
ATOM 757 O O . SER A 1 94 ? 4.989 -4.180 -20.416 1.00 91.19 94 SER A O 1
ATOM 759 N N . ILE A 1 95 ? 5.537 -2.362 -21.633 1.00 90.75 95 ILE A N 1
ATOM 760 C CA . ILE A 1 95 ? 4.296 -2.299 -22.415 1.00 90.75 95 ILE A CA 1
ATOM 761 C C . ILE A 1 95 ? 4.220 -3.476 -23.398 1.00 90.75 95 ILE A C 1
ATOM 763 O O . ILE A 1 95 ? 3.190 -4.137 -23.438 1.00 90.75 95 ILE A O 1
ATOM 767 N N . MET A 1 96 ? 5.319 -3.814 -24.088 1.00 91.31 96 MET A N 1
ATOM 768 C CA . MET A 1 96 ? 5.405 -4.964 -25.010 1.00 91.31 96 MET A CA 1
ATOM 769 C C . MET A 1 96 ? 5.031 -6.309 -24.365 1.00 91.31 96 MET A C 1
ATOM 771 O O . MET A 1 96 ? 4.646 -7.240 -25.062 1.00 91.31 96 MET A O 1
ATOM 775 N N . TYR A 1 97 ? 5.166 -6.425 -23.042 1.00 89.88 97 TYR A N 1
ATOM 776 C CA . TYR A 1 97 ? 4.874 -7.646 -22.286 1.00 89.88 97 TYR A CA 1
ATOM 777 C C . TYR A 1 97 ? 3.583 -7.553 -21.451 1.00 89.88 97 TYR A C 1
ATOM 779 O O . TYR A 1 97 ? 3.425 -8.301 -20.480 1.00 89.88 97 TYR A O 1
ATOM 787 N N . ASP A 1 98 ? 2.679 -6.621 -21.772 1.00 88.75 98 ASP A N 1
ATOM 788 C CA . ASP A 1 98 ? 1.414 -6.393 -21.056 1.00 88.75 98 ASP A CA 1
ATOM 789 C C . ASP A 1 98 ? 1.615 -6.192 -19.541 1.00 88.75 98 ASP A C 1
ATOM 791 O O . ASP A 1 98 ? 0.941 -6.774 -18.668 1.00 88.75 98 ASP A O 1
ATOM 795 N N . ARG A 1 99 ? 2.621 -5.384 -19.190 1.00 89.25 99 ARG A N 1
ATOM 796 C CA . ARG A 1 99 ? 2.960 -5.034 -17.809 1.00 89.25 99 ARG A CA 1
ATOM 797 C C . ARG A 1 99 ? 2.874 -3.533 -17.573 1.00 89.25 99 ARG A C 1
ATOM 799 O O . ARG A 1 99 ? 2.872 -2.709 -18.479 1.00 89.25 99 ARG A O 1
ATOM 806 N N . SER A 1 100 ? 2.796 -3.166 -16.293 1.00 88.19 100 SER A N 1
ATOM 807 C CA . SER A 1 100 ? 2.844 -1.757 -15.909 1.00 88.19 100 SER A CA 1
ATOM 808 C C . SER A 1 100 ? 4.183 -1.149 -16.318 1.00 88.19 100 SER A C 1
ATOM 810 O O . SER A 1 100 ? 5.213 -1.805 -16.220 1.00 88.19 100 SER A O 1
ATOM 812 N N . PHE A 1 101 ? 4.192 0.129 -16.696 1.00 88.44 101 PHE A N 1
ATOM 813 C CA . PHE A 1 101 ? 5.377 0.829 -17.214 1.00 88.44 101 PHE A CA 1
ATOM 814 C C . PHE A 1 101 ? 6.622 0.804 -16.298 1.00 88.44 101 PHE A C 1
ATOM 816 O O . PHE A 1 101 ? 7.718 1.138 -16.735 1.00 88.44 101 PHE A O 1
ATOM 823 N N . THR A 1 102 ? 6.467 0.441 -15.018 1.00 88.44 102 THR A N 1
ATOM 824 C CA . THR A 1 102 ? 7.565 0.315 -14.037 1.00 88.44 102 THR A CA 1
ATOM 825 C C . THR A 1 102 ? 8.071 -1.116 -13.856 1.00 88.44 102 THR A C 1
ATOM 827 O O . THR A 1 102 ? 8.979 -1.350 -13.056 1.00 88.44 102 THR A O 1
ATOM 830 N N . TYR A 1 103 ? 7.465 -2.093 -14.531 1.00 91.00 103 TYR A N 1
ATOM 831 C CA . TYR A 1 103 ? 7.659 -3.508 -14.245 1.00 91.00 103 TYR A CA 1
ATOM 832 C C . TYR A 1 103 ? 9.089 -3.968 -14.516 1.00 91.00 103 TYR A C 1
ATOM 834 O O . TYR A 1 103 ? 9.710 -4.530 -13.616 1.00 91.00 103 TYR A O 1
ATOM 842 N N . VAL A 1 104 ? 9.636 -3.678 -15.701 1.00 91.12 104 VAL A N 1
ATOM 843 C CA . VAL A 1 104 ? 11.008 -4.074 -16.066 1.00 91.12 104 VAL A CA 1
ATOM 844 C C . VAL A 1 104 ? 12.036 -3.435 -15.133 1.00 91.12 104 VAL A C 1
ATOM 846 O O . VAL A 1 104 ? 12.937 -4.123 -14.667 1.00 91.12 104 VAL A O 1
ATOM 849 N N . GLY A 1 105 ? 11.858 -2.169 -14.744 1.00 89.38 105 GLY A N 1
ATOM 850 C CA . GLY A 1 105 ? 12.746 -1.515 -13.775 1.00 89.38 105 GLY A CA 1
ATOM 851 C C . GLY A 1 105 ? 12.735 -2.191 -12.395 1.00 89.38 105 GLY A C 1
ATOM 852 O O . GLY A 1 105 ? 13.785 -2.383 -11.781 1.00 89.38 105 GLY A O 1
ATOM 853 N N . LYS A 1 106 ? 11.561 -2.620 -11.907 1.00 89.00 106 LYS A N 1
ATOM 854 C CA . LYS A 1 106 ? 11.453 -3.420 -10.669 1.00 89.00 106 LYS A CA 1
ATOM 855 C C . LYS A 1 106 ? 12.084 -4.804 -10.832 1.00 89.00 106 LYS A C 1
ATOM 857 O O . LYS A 1 106 ? 12.688 -5.318 -9.893 1.00 89.00 106 LYS A O 1
ATOM 862 N N . LEU A 1 107 ? 11.942 -5.396 -12.013 1.00 90.75 107 LEU A N 1
ATOM 863 C CA . LEU A 1 107 ? 12.468 -6.716 -12.328 1.00 90.75 107 LEU A CA 1
ATOM 864 C C . LEU A 1 107 ? 14.001 -6.716 -12.426 1.00 90.75 107 LEU A C 1
ATOM 866 O O . LEU A 1 107 ? 14.628 -7.612 -11.872 1.00 90.75 107 LEU A O 1
ATOM 870 N N . LYS A 1 108 ? 14.606 -5.672 -13.004 1.00 90.25 108 LYS A N 1
ATOM 871 C CA . LYS A 1 108 ? 16.063 -5.462 -13.015 1.00 90.25 108 LYS A CA 1
ATOM 872 C C . LYS A 1 108 ? 16.649 -5.389 -11.608 1.00 90.25 108 LYS A C 1
ATOM 874 O O . LYS A 1 108 ? 17.591 -6.117 -11.331 1.00 90.25 108 LYS A O 1
ATOM 879 N N . LYS A 1 109 ? 16.043 -4.617 -10.694 1.00 88.56 109 LYS A N 1
ATOM 880 C CA . LYS A 1 109 ? 16.469 -4.568 -9.276 1.00 88.56 109 LYS A CA 1
ATOM 881 C C . LYS A 1 109 ? 16.432 -5.944 -8.609 1.00 88.56 109 LYS A C 1
ATOM 883 O O . LYS A 1 109 ? 17.315 -6.295 -7.834 1.00 88.56 109 LYS A O 1
ATOM 888 N N . LYS A 1 110 ? 15.405 -6.740 -8.921 1.00 88.75 110 LYS A N 1
ATOM 889 C CA . LYS A 1 110 ? 15.313 -8.120 -8.440 1.00 88.75 110 LYS A CA 1
ATOM 890 C C . LYS A 1 110 ? 16.444 -8.978 -9.019 1.00 88.75 110 LYS A C 1
ATOM 892 O O . LYS A 1 110 ? 17.127 -9.661 -8.265 1.00 88.75 110 LYS A O 1
ATOM 897 N N . TRP A 1 111 ? 16.678 -8.928 -10.326 1.00 91.00 111 TRP A N 1
ATOM 898 C CA . TRP A 1 111 ? 17.768 -9.674 -10.959 1.00 91.00 111 TRP A CA 1
ATOM 899 C C . TRP A 1 111 ? 19.156 -9.235 -10.492 1.00 91.00 111 TRP A C 1
ATOM 901 O O . TRP A 1 111 ? 20.046 -10.072 -10.409 1.00 91.00 111 TRP A O 1
ATOM 911 N N . GLU A 1 112 ? 19.336 -7.965 -10.148 1.00 89.44 112 GLU A N 1
ATOM 912 C CA . GLU A 1 112 ? 20.560 -7.436 -9.546 1.00 89.44 112 GLU A CA 1
ATOM 913 C C . GLU A 1 112 ? 20.803 -8.067 -8.170 1.00 89.44 112 GLU A C 1
ATOM 915 O O . GLU A 1 112 ? 21.879 -8.611 -7.935 1.00 89.44 112 GLU A O 1
ATOM 920 N N . SER A 1 113 ? 19.775 -8.132 -7.311 1.00 86.56 113 SER A N 1
ATOM 921 C CA . SER A 1 113 ? 19.870 -8.833 -6.017 1.00 86.56 113 SER A CA 1
ATOM 922 C C . SER A 1 113 ? 20.122 -10.343 -6.144 1.00 86.56 113 SER A C 1
ATOM 924 O O . SER A 1 113 ? 20.680 -10.954 -5.241 1.00 86.56 113 SER A O 1
ATOM 926 N N . GLU A 1 114 ? 19.737 -10.945 -7.274 1.00 89.50 114 GLU A N 1
ATOM 927 C CA . GLU A 1 114 ? 19.988 -12.356 -7.596 1.00 89.50 114 GLU A CA 1
ATOM 928 C C . GLU A 1 114 ? 21.318 -12.572 -8.351 1.00 89.50 114 GLU A C 1
ATOM 930 O O . GLU A 1 114 ? 21.616 -13.698 -8.745 1.00 89.50 114 GLU A O 1
ATOM 935 N N . GLY A 1 115 ? 22.094 -11.515 -8.623 1.00 88.88 115 GLY A N 1
ATOM 936 C CA . GLY A 1 115 ? 23.343 -11.579 -9.395 1.00 88.88 115 GLY A CA 1
ATOM 937 C C . GLY A 1 115 ? 23.177 -11.860 -10.898 1.00 88.88 115 GLY A C 1
ATOM 938 O O . GLY A 1 115 ? 24.169 -12.033 -11.606 1.00 88.88 115 GLY A O 1
ATOM 939 N N . LYS A 1 116 ? 21.939 -11.887 -11.406 1.00 88.75 116 LYS A N 1
ATOM 940 C CA . LYS A 1 116 ? 21.578 -12.162 -12.812 1.00 88.75 116 LYS A CA 1
ATOM 941 C C . LYS A 1 116 ? 21.612 -10.920 -13.700 1.00 88.75 116 LYS A C 1
ATOM 943 O O . LYS A 1 116 ? 21.610 -11.024 -14.925 1.00 88.75 116 LYS A O 1
ATOM 948 N N . TRP A 1 117 ? 21.629 -9.734 -13.099 1.00 89.38 117 TRP A N 1
ATOM 949 C CA . TRP A 1 117 ? 21.764 -8.468 -13.810 1.00 89.38 117 TRP A CA 1
ATOM 950 C C . TRP A 1 117 ? 23.084 -7.796 -13.440 1.00 89.38 117 TRP A C 1
ATOM 952 O O . TRP A 1 117 ? 23.382 -7.594 -12.268 1.00 89.38 117 TRP A O 1
ATOM 962 N N . LYS A 1 118 ? 23.868 -7.445 -14.462 1.00 78.31 118 LYS A N 1
ATOM 963 C CA . LYS A 1 118 ? 25.099 -6.657 -14.347 1.00 78.31 118 LYS A CA 1
ATOM 964 C C . LYS A 1 118 ? 25.068 -5.605 -15.444 1.00 78.31 118 LYS A C 1
ATOM 966 O O . LYS A 1 118 ? 25.171 -5.966 -16.620 1.00 78.31 118 LYS A O 1
ATOM 971 N N . GLY A 1 119 ? 24.877 -4.347 -15.068 1.00 69.75 119 GLY A N 1
ATOM 972 C CA . GLY A 1 119 ? 24.850 -3.223 -15.998 1.00 69.75 119 GLY A CA 1
ATOM 973 C C . GLY A 1 119 ? 23.914 -2.096 -15.558 1.00 69.75 119 GLY A C 1
ATOM 974 O O . GLY A 1 119 ? 23.087 -2.291 -14.663 1.00 69.75 119 GLY A O 1
ATOM 975 N N . PRO A 1 120 ? 24.028 -0.924 -16.198 1.00 65.81 120 PRO A N 1
ATOM 976 C CA . PRO A 1 120 ? 23.238 0.246 -15.853 1.00 65.81 120 PRO A CA 1
ATOM 977 C C . PRO A 1 120 ? 21.737 -0.033 -15.960 1.00 65.81 120 PRO A C 1
ATOM 979 O O . PRO A 1 120 ? 21.207 -0.392 -17.014 1.00 65.81 120 PRO A O 1
ATOM 982 N N . THR A 1 121 ? 21.030 0.153 -14.848 1.00 65.44 121 THR A N 1
ATOM 983 C CA . THR A 1 121 ? 19.558 0.126 -14.810 1.00 65.44 121 THR A CA 1
ATOM 984 C C . THR A 1 121 ? 18.979 1.425 -15.386 1.00 65.44 121 THR A C 1
ATOM 986 O O . THR A 1 121 ? 17.807 1.489 -15.749 1.00 65.44 121 THR A O 1
ATOM 989 N N . ASN A 1 122 ? 19.806 2.467 -15.507 1.00 65.19 122 ASN A N 1
ATOM 990 C CA . ASN A 1 122 ? 19.411 3.785 -15.970 1.00 65.19 122 ASN A CA 1
ATOM 991 C C . ASN A 1 122 ? 19.713 3.975 -17.467 1.00 65.19 122 ASN A C 1
ATOM 993 O O . ASN A 1 122 ? 20.865 3.923 -17.894 1.00 65.19 122 ASN A O 1
ATOM 997 N N . MET A 1 123 ? 18.690 4.304 -18.263 1.00 64.00 123 MET A N 1
ATOM 998 C CA . MET A 1 123 ? 18.845 4.627 -19.692 1.00 64.00 123 MET A CA 1
ATOM 999 C C . MET A 1 123 ? 19.848 5.762 -19.952 1.00 64.00 123 MET A C 1
ATOM 1001 O O . MET A 1 123 ? 20.462 5.804 -21.016 1.00 64.00 123 MET A O 1
ATOM 1005 N N . ARG A 1 124 ? 20.046 6.678 -18.992 1.00 61.91 124 ARG A N 1
ATOM 1006 C CA . ARG A 1 124 ? 21.055 7.747 -19.104 1.00 61.91 124 ARG A CA 1
ATOM 1007 C C . ARG A 1 124 ? 22.486 7.209 -19.100 1.00 61.91 124 ARG A C 1
ATOM 1009 O O . ARG A 1 124 ? 23.337 7.751 -19.794 1.00 61.91 124 ARG A O 1
ATOM 1016 N N . GLU A 1 125 ? 22.744 6.155 -18.336 1.00 63.69 125 GLU A N 1
ATOM 1017 C CA . GLU A 1 125 ? 24.058 5.511 -18.262 1.00 63.69 125 GLU A CA 1
ATOM 1018 C C . GLU A 1 125 ? 24.311 4.653 -19.508 1.00 63.69 125 GLU A C 1
ATOM 1020 O O . GLU A 1 125 ? 25.408 4.692 -20.057 1.00 63.69 125 GLU A O 1
ATOM 1025 N N . ILE A 1 126 ? 23.275 3.978 -20.025 1.00 62.47 126 ILE A N 1
ATOM 1026 C CA . ILE A 1 126 ? 23.347 3.219 -21.287 1.00 62.47 126 ILE A CA 1
ATOM 1027 C C . ILE A 1 126 ? 23.702 4.147 -22.460 1.00 62.47 126 ILE A C 1
ATOM 1029 O O . ILE A 1 126 ? 24.625 3.858 -23.218 1.00 62.47 126 ILE A O 1
ATOM 1033 N N . LYS A 1 127 ? 23.034 5.306 -22.575 1.00 59.94 127 LYS A N 1
ATOM 1034 C CA . LYS A 1 127 ? 23.324 6.292 -23.633 1.00 59.94 127 LYS A CA 1
ATOM 1035 C C . LYS A 1 127 ? 24.729 6.900 -23.538 1.00 59.94 127 LYS A C 1
ATOM 1037 O O . LYS A 1 127 ? 25.295 7.240 -24.567 1.00 59.94 127 LYS A O 1
ATOM 1042 N N . ARG A 1 128 ? 25.305 7.025 -22.334 1.00 58.25 128 ARG A N 1
ATOM 1043 C CA . ARG A 1 128 ? 26.702 7.473 -22.154 1.00 58.25 128 ARG A CA 1
ATOM 1044 C C . ARG A 1 128 ? 27.721 6.409 -22.560 1.00 58.25 128 ARG A C 1
ATOM 1046 O O . ARG A 1 128 ? 28.786 6.767 -23.044 1.00 58.25 128 ARG A O 1
ATOM 1053 N N . GLY A 1 129 ? 27.403 5.127 -22.378 1.00 54.31 129 GLY A N 1
ATOM 1054 C CA . GLY A 1 129 ? 28.276 4.021 -22.780 1.00 54.31 129 GLY A CA 1
ATOM 1055 C C . GLY A 1 129 ? 28.354 3.808 -24.296 1.00 54.31 129 GLY A C 1
ATOM 1056 O O . GLY A 1 129 ? 29.389 3.379 -24.785 1.00 54.31 129 GLY A O 1
ATOM 1057 N N . GLY A 1 130 ? 27.293 4.142 -25.042 1.00 49.88 130 GLY A N 1
ATOM 1058 C CA . GLY A 1 130 ? 27.252 4.003 -26.506 1.00 49.88 130 GLY A CA 1
ATOM 1059 C C . GLY A 1 130 ? 27.935 5.125 -27.298 1.00 49.88 130 GLY A C 1
ATOM 1060 O O . GLY A 1 130 ? 28.043 5.014 -28.509 1.00 49.88 130 GLY A O 1
ATOM 1061 N N . ALA A 1 131 ? 28.383 6.199 -26.641 1.00 47.62 131 ALA A N 1
ATOM 1062 C CA . ALA A 1 131 ? 29.057 7.326 -27.294 1.00 47.62 131 ALA A CA 1
ATOM 1063 C C . ALA A 1 131 ? 30.594 7.179 -27.361 1.00 47.62 131 ALA A C 1
ATOM 1065 O O . ALA A 1 131 ? 31.259 8.079 -27.858 1.00 47.62 131 ALA A O 1
ATOM 1066 N N . ASN A 1 132 ? 31.152 6.075 -26.850 1.00 45.12 132 ASN A N 1
ATOM 1067 C CA . ASN A 1 132 ? 32.594 5.786 -26.845 1.00 45.12 132 ASN A CA 1
ATOM 1068 C C . ASN A 1 132 ? 32.929 4.439 -27.526 1.00 45.12 132 ASN A C 1
ATOM 1070 O O . ASN A 1 132 ? 33.865 3.763 -27.100 1.00 45.12 132 ASN A O 1
ATOM 1074 N N . ALA A 1 133 ? 32.157 4.027 -28.535 1.00 39.31 133 ALA A N 1
ATOM 1075 C CA . ALA A 1 133 ? 32.438 2.852 -29.363 1.00 39.31 133 ALA A CA 1
ATOM 1076 C C . ALA A 1 133 ? 32.491 3.244 -30.841 1.00 39.31 133 ALA A C 1
ATOM 1078 O O . ALA A 1 133 ? 31.621 4.047 -31.249 1.00 39.31 133 ALA A O 1
#

Foldseek 3Di:
DQDDPVRVVVLVVVLVCLCVPPFQPDPVQDPDPPDSDGDQDPPDPSSVVNVVSVVSVVPDDDPPCDPDDPDQPPPALVSVVVCLLVVNACQNVQVVRVHHSCVSLVVLVVCVVVVNDDDDSDSVRSVVVVVPD

Secondary structure (DSSP, 8-state):
-PPPHHHHHHHHHHHHHHIIIIITT-GGG-SSTT----PPPTTSHHHHHHHHHHHTGGGSPPTT----PPPPTT--HHHHHHHHHTT--HHHHHHHTT--TTHHHHHHHHHHHTT---S-SSHHHHHHHGGG-

Radius of gyration: 25.87 Å; chains: 1; bounding box: 54×41×55 Å